Protein AF-0000000085120726 (afdb_homodimer)

Sequence (160 aa):
MPVAAFVLLLVQVGKEYEIAEQIKEAAKKAGVDAEVYVVYGEYDIVVKVRAENLSQIDMFVTHIRRLPGVTRTVTLISSAMPVAAFVLLLVQVGKEYEIAEQIKEAAKKAGVDAEVYVVYGEYDIVVKVRAENLSQIDMFVTHIRRLPGVTRTVTLISSA

Radius of gyration: 15.35 Å; Cα contacts (8 Å, |Δi|>4): 326; chains: 2; bounding box: 34×42×36 Å

pLDDT: mean 95.63, std 4.81, range [63.78, 98.44]

Secondary structure (DSSP, 8-state):
--EEEEEEEEE-TT-HHHHHHHHHHHHHHHT-EEEEEEEESS-SEEEEEEESSHHHHHHHHHHHHHSTTEEEEEEEEEP-/--EEEEEEEEE-TT-HHHHHHHHHHHHHHHT-EEEEEEEESS-SEEEEEEESSHHHHHHHHHHHHHSTTEEEEEEEEEP-

Nearest PDB structures (foldseek):
  4pcq-assembly2_D  TM=7.555E-01  e=4.147E-05  Mycobacterium tuberculosis H37Rv
  3i4p-assembly1_A  TM=7.308E-01  e=4.044E-04  Agrobacterium fabrum str. C58
  3pht-assembly1_A-2  TM=6.962E-01  e=7.024E-04  Helicobacter pylori
  2bj3-assembly1_D  TM=7.092E-01  e=1.846E-03  Pyrococcus horikoshii OT3
  3bkt-assembly1_C  TM=5.757E-01  e=2.119E-03  Escherichia coli

Solvent-accessible surface area (backbone atoms only — not comparable to full-atom values): 8517 Å² total; per-residue (Å²): 108,72,37,44,34,37,41,40,26,36,52,42,91,92,37,53,66,62,51,48,50,52,49,53,52,49,26,60,75,69,70,37,51,65,49,76,40,52,31,46,62,94,39,35,34,42,32,46,35,36,29,63,35,67,66,55,46,51,53,52,51,55,51,56,63,64,40,89,52,48,73,45,76,48,65,30,40,40,62,128,108,72,38,43,34,37,39,40,26,36,52,43,90,91,36,53,65,61,50,46,51,51,49,54,52,50,26,61,74,69,71,36,52,65,50,75,38,50,30,45,62,95,37,35,33,43,31,44,36,37,28,63,35,67,66,55,47,50,52,51,51,56,50,55,63,63,39,88,53,49,74,44,77,46,66,32,41,39,63,128

InterPro domains:
  IPR011008 Dimeric alpha-beta barrel [SSF54909] (2-78)
  IPR019887 Transcription regulator AsnC/Lrp, ligand binding domain [PF01037] (22-78)

Foldseek 3Di:
DKWKKKKFFAFAPPCLVVLQVVLVVLCVVLVKDWDKDQDDDPTGIMIIIMDPDPVSVVVSVVVSCPDHGTDDMDMGIDDD/DKWKKKKFFAFAPPCLVVLQVVLVVLCVVLVKDWDKDQDDDPTGIMIIIMDPDPVSVVVSVVVSCPDHGTDDMDMGIDDD

Organism: Pyrolobus fumarii (strain DSM 11204 / 1A) (NCBI:txid694429)

Structure (mmCIF, N/CA/C/O backbone):
data_AF-0000000085120726-model_v1
#
loop_
_entity.id
_entity.type
_entity.pdbx_description
1 polymer 'Transcription regulator AsnC-type'
#
loop_
_atom_site.group_PDB
_atom_site.id
_atom_site.type_symbol
_atom_site.label_atom_id
_atom_site.label_alt_id
_atom_site.label_comp_id
_atom_site.label_asym_id
_atom_site.label_entity_id
_atom_site.label_seq_id
_atom_site.pdbx_PDB_ins_code
_atom_site.Cartn_x
_atom_site.Cartn_y
_atom_site.Cartn_z
_atom_site.occupancy
_atom_site.B_iso_or_equiv
_atom_site.auth_seq_id
_atom_site.auth_comp_id
_atom_site.auth_asym_id
_atom_site.auth_atom_id
_atom_site.pdbx_PDB_model_num
ATOM 1 N N . MET A 1 1 ? -19.578 6.324 -5.98 1 77.75 1 MET A N 1
ATOM 2 C CA . MET A 1 1 ? -19.156 5.004 -5.52 1 77.75 1 MET A CA 1
ATOM 3 C C . MET A 1 1 ? -17.828 5.094 -4.773 1 77.75 1 MET A C 1
ATOM 5 O O . MET A 1 1 ? -16.984 5.941 -5.09 1 77.75 1 MET A O 1
ATOM 9 N N . PRO A 1 2 ? -17.641 4.441 -3.725 1 89.5 2 PRO A N 1
ATOM 10 C CA . PRO A 1 2 ? -16.422 4.578 -2.939 1 89.5 2 PRO A CA 1
ATOM 11 C C . PRO A 1 2 ? -15.172 4.152 -3.717 1 89.5 2 PRO A C 1
ATOM 13 O O . PRO A 1 2 ? -15.242 3.264 -4.566 1 89.5 2 PRO A O 1
ATOM 16 N N . VAL A 1 3 ? -14.18 4.957 -3.582 1 93.19 3 VAL A N 1
ATOM 17 C CA . VAL A 1 3 ? -12.898 4.715 -4.25 1 93.19 3 VAL A CA 1
ATOM 18 C C . VAL A 1 3 ? -11.805 4.516 -3.207 1 93.19 3 VAL A C 1
ATOM 20 O O . VAL A 1 3 ? -11.875 5.074 -2.107 1 93.19 3 VAL A O 1
ATOM 23 N N . ALA A 1 4 ? -10.844 3.645 -3.592 1 96.12 4 ALA A N 1
ATOM 24 C CA . ALA A 1 4 ? -9.688 3.445 -2.721 1 96.12 4 ALA A CA 1
ATOM 25 C C . ALA A 1 4 ? -8.391 3.871 -3.416 1 96.12 4 ALA A C 1
ATOM 27 O O . ALA A 1 4 ? -8.312 3.861 -4.648 1 96.12 4 ALA A O 1
ATOM 28 N N . ALA A 1 5 ? -7.488 4.328 -2.607 1 97.38 5 ALA A N 1
ATOM 29 C CA . ALA A 1 5 ? -6.172 4.691 -3.119 1 97.38 5 ALA A CA 1
ATOM 30 C C . ALA A 1 5 ? -5.078 4.375 -2.1 1 97.38 5 ALA A C 1
ATOM 32 O O . ALA A 1 5 ? -5.359 4.215 -0.909 1 97.38 5 ALA A O 1
ATOM 33 N N . PHE A 1 6 ? -3.875 4.211 -2.588 1 98.19 6 PHE A N 1
ATOM 34 C CA . PHE A 1 6 ? -2.668 4.117 -1.773 1 98.19 6 PHE A CA 1
ATOM 35 C C . PHE A 1 6 ? -1.775 5.332 -1.983 1 98.19 6 PHE A C 1
ATOM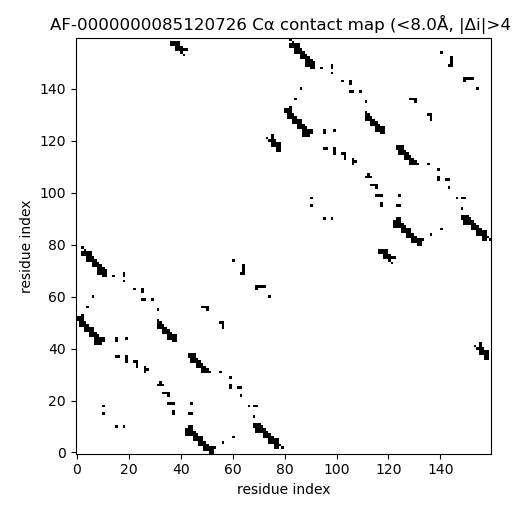 37 O O . PHE A 1 6 ? -1.496 5.715 -3.121 1 98.19 6 PHE A O 1
ATOM 44 N N . VAL A 1 7 ? -1.366 5.902 -0.88 1 97.81 7 VAL A N 1
ATOM 45 C CA . VAL A 1 7 ? -0.408 7.004 -0.922 1 97.81 7 VAL A CA 1
ATOM 46 C C . VAL A 1 7 ? 0.923 6.551 -0.325 1 97.81 7 VAL A C 1
ATOM 48 O O . VAL A 1 7 ? 0.985 6.152 0.84 1 97.81 7 VAL A O 1
ATOM 51 N N . LEU A 1 8 ? 1.947 6.559 -1.141 1 98.12 8 LEU A N 1
ATOM 52 C CA . LEU A 1 8 ? 3.307 6.25 -0.708 1 98.12 8 LEU A CA 1
ATOM 53 C C . LEU A 1 8 ? 4.098 7.527 -0.44 1 98.12 8 LEU A C 1
ATOM 55 O O . LEU A 1 8 ? 4.109 8.438 -1.27 1 98.12 8 LEU A O 1
ATOM 59 N N . LEU A 1 9 ? 4.793 7.602 0.72 1 98.19 9 LEU A N 1
ATOM 60 C CA . LEU A 1 9 ? 5.422 8.867 1.091 1 98.19 9 LEU A CA 1
ATOM 61 C C . LEU A 1 9 ? 6.887 8.656 1.456 1 98.19 9 LEU A C 1
ATOM 63 O O . LEU A 1 9 ? 7.234 7.664 2.107 1 9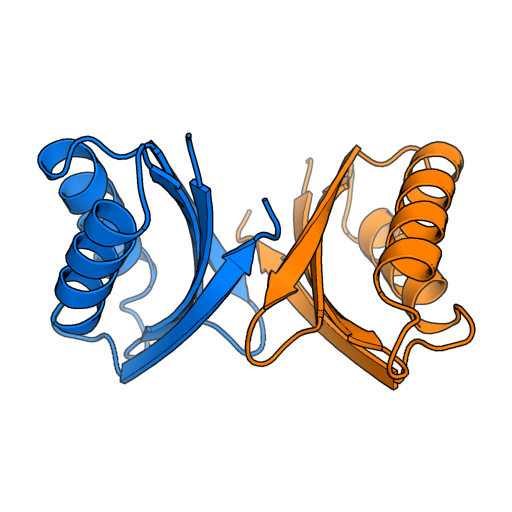8.19 9 LEU A O 1
ATOM 67 N N . LEU A 1 10 ? 7.699 9.539 1.002 1 98.12 10 LEU A N 1
ATOM 68 C CA . LEU A 1 10 ? 8.984 9.812 1.629 1 98.12 10 LEU A CA 1
ATOM 69 C C . LEU A 1 10 ? 8.906 11.039 2.529 1 98.12 10 LEU A C 1
ATOM 71 O O . LEU A 1 10 ? 8.266 12.031 2.172 1 98.12 10 LEU A O 1
ATOM 75 N N . VAL A 1 11 ? 9.531 10.992 3.674 1 97.88 11 VAL A N 1
ATOM 76 C CA . VAL A 1 11 ? 9.492 12.086 4.637 1 97.88 11 VAL A CA 1
ATOM 77 C C . VAL A 1 11 ? 10.898 12.367 5.164 1 97.88 11 VAL A C 1
ATOM 79 O O . VAL A 1 11 ? 11.82 11.586 4.934 1 97.88 11 VAL A O 1
ATOM 82 N N . GLN A 1 12 ? 11.055 13.5 5.758 1 97.12 12 GLN A N 1
ATOM 83 C CA . GLN A 1 12 ? 12.328 13.82 6.383 1 97.12 12 GLN A CA 1
ATOM 84 C C . GLN A 1 12 ? 12.711 12.773 7.426 1 97.12 12 GLN A C 1
ATOM 86 O O . GLN A 1 12 ? 11.859 12.289 8.164 1 97.12 12 GLN A O 1
ATOM 91 N N . VAL A 1 13 ? 14.023 12.531 7.477 1 95.69 13 VAL A N 1
ATOM 92 C CA . VAL A 1 13 ? 14.555 11.523 8.391 1 95.69 13 VAL A CA 1
ATOM 93 C C . VAL A 1 13 ? 14.102 11.828 9.812 1 95.69 13 VAL A C 1
ATOM 95 O O . VAL A 1 13 ? 14.219 12.969 10.281 1 95.69 13 VAL A O 1
ATOM 98 N N . GLY A 1 14 ? 13.461 10.836 10.5 1 96 14 GLY A N 1
ATOM 99 C CA . GLY A 1 14 ? 13.086 10.969 11.898 1 96 14 GLY A CA 1
ATOM 100 C C . GLY A 1 14 ? 11.688 11.516 12.094 1 96 14 GLY A C 1
ATOM 101 O O . GLY A 1 14 ? 11.211 11.633 13.227 1 96 14 GLY A O 1
ATOM 102 N N . LYS A 1 15 ? 10.945 11.68 10.984 1 97 15 LYS A N 1
ATOM 103 C CA . LYS A 1 15 ? 9.648 12.328 11.125 1 97 15 LYS A CA 1
ATOM 104 C C . LYS A 1 15 ? 8.516 11.375 10.773 1 97 15 LYS A C 1
ATOM 106 O O . LYS A 1 15 ? 7.355 11.789 10.672 1 97 15 LYS A O 1
ATOM 111 N N . GLU A 1 16 ? 8.828 10.156 10.562 1 97.5 16 GLU A N 1
ATOM 112 C CA . GLU A 1 16 ? 7.855 9.195 10.055 1 97.5 16 GLU A CA 1
ATOM 113 C C . GLU A 1 16 ? 6.637 9.102 10.969 1 97.5 16 GLU A C 1
ATOM 115 O O . GLU A 1 16 ? 5.5 9.18 10.5 1 97.5 16 GLU A O 1
ATOM 120 N N . TYR A 1 17 ? 6.855 8.977 12.273 1 97.44 17 TYR A N 1
ATOM 121 C CA . TYR A 1 17 ? 5.754 8.742 13.195 1 97.44 17 TYR A CA 1
ATOM 122 C C . TYR A 1 17 ? 4.957 10.023 13.43 1 97.44 17 TYR A C 1
ATOM 124 O O . TYR A 1 17 ? 3.732 9.984 13.562 1 97.44 17 TYR A O 1
ATOM 132 N N . GLU A 1 18 ? 5.648 11.086 13.469 1 97.88 18 GLU A N 1
ATOM 133 C CA . GLU A 1 18 ? 4.98 12.375 13.609 1 97.88 18 GLU A CA 1
ATOM 134 C C . GLU A 1 18 ? 4.051 12.648 12.43 1 97.88 18 GLU A C 1
ATOM 136 O O . GLU A 1 18 ? 2.887 13.008 12.617 1 97.88 18 GLU A O 1
ATOM 141 N N . ILE A 1 19 ? 4.535 12.469 11.273 1 98.12 19 ILE A N 1
ATOM 142 C CA . ILE A 1 19 ? 3.775 12.734 10.055 1 98.12 19 ILE A CA 1
ATOM 143 C C . ILE A 1 19 ? 2.637 11.727 9.93 1 98.12 19 ILE A C 1
ATOM 145 O O . ILE A 1 19 ? 1.527 12.086 9.523 1 98.12 19 ILE A O 1
ATOM 149 N N . ALA A 1 20 ? 2.881 10.445 10.297 1 98.38 20 ALA A N 1
ATOM 150 C CA . ALA A 1 20 ? 1.824 9.438 10.297 1 98.38 20 ALA A CA 1
ATOM 151 C C . ALA A 1 20 ? 0.648 9.883 11.164 1 98.38 20 ALA A C 1
ATOM 153 O O . ALA A 1 20 ? -0.511 9.742 10.766 1 98.38 20 ALA A O 1
ATOM 154 N N . GLU A 1 21 ? 0.982 10.422 12.32 1 98.19 21 GLU A N 1
ATOM 155 C CA . GLU A 1 21 ? -0.068 10.898 13.219 1 98.19 21 GLU A CA 1
ATOM 156 C C . GLU A 1 21 ? -0.816 12.086 12.617 1 98.19 21 GLU A C 1
ATOM 158 O O . GLU A 1 21 ? -2.041 12.172 12.734 1 98.19 21 GLU A O 1
ATOM 163 N N . GLN A 1 22 ? -0.09 12.93 12.031 1 98.06 22 GLN A N 1
ATOM 164 C CA . GLN A 1 22 ? -0.712 14.078 11.383 1 98.06 22 GLN A CA 1
ATOM 165 C C . GLN A 1 22 ? -1.66 13.633 10.273 1 98.06 22 GLN A C 1
ATOM 167 O O . GLN A 1 22 ? -2.721 14.227 10.078 1 98.06 22 GLN A O 1
ATOM 172 N N . ILE A 1 23 ? -1.311 12.633 9.555 1 98.44 23 ILE A N 1
ATOM 173 C CA . ILE A 1 23 ? -2.139 12.117 8.469 1 98.44 23 ILE A CA 1
ATOM 174 C C . ILE A 1 23 ? -3.414 11.5 9.039 1 98.44 23 ILE A C 1
ATOM 176 O O . ILE A 1 23 ? -4.5 11.695 8.484 1 98.44 23 ILE A O 1
ATOM 180 N N . LYS A 1 24 ? -3.299 10.781 10.094 1 98.19 24 LYS A N 1
ATOM 181 C CA . LYS A 1 24 ? -4.477 10.219 10.75 1 98.19 24 LYS A CA 1
ATOM 182 C C . LYS A 1 24 ? -5.461 11.312 11.156 1 98.19 24 LYS A C 1
ATOM 184 O O . LYS A 1 24 ? -6.668 11.172 10.953 1 98.19 24 LYS A O 1
ATOM 189 N N . GLU A 1 25 ? -4.914 12.289 11.719 1 97.56 25 GLU A N 1
ATOM 190 C CA . GLU A 1 25 ? -5.75 13.414 12.133 1 97.56 25 GLU A CA 1
ATOM 191 C C . GLU A 1 25 ? -6.406 14.086 10.938 1 97.56 25 GLU A C 1
ATOM 193 O O . GLU A 1 25 ? -7.582 14.453 10.984 1 97.56 25 GLU A O 1
ATOM 198 N N . ALA A 1 26 ? -5.633 14.258 9.93 1 97.12 26 ALA A N 1
ATOM 199 C CA . ALA A 1 26 ? -6.16 14.867 8.703 1 97.12 26 ALA A CA 1
ATOM 200 C C . ALA A 1 26 ? -7.301 14.031 8.125 1 97.12 26 ALA A C 1
ATOM 202 O O . ALA A 1 26 ? -8.273 14.578 7.609 1 97.12 26 ALA A O 1
ATOM 203 N N . ALA A 1 27 ? -7.125 12.703 8.156 1 97.62 27 ALA A N 1
ATOM 204 C CA . ALA A 1 27 ? -8.164 11.805 7.652 1 97.62 27 ALA A CA 1
ATOM 205 C C . ALA A 1 27 ? -9.461 11.977 8.438 1 97.62 27 ALA A C 1
ATOM 207 O O . ALA A 1 27 ? -10.547 12.023 7.848 1 97.62 27 ALA A O 1
ATOM 208 N N . LYS A 1 28 ? -9.336 12.078 9.742 1 97.06 28 LYS A N 1
ATOM 209 C CA . LYS A 1 28 ? -10.492 12.289 10.602 1 97.06 28 LYS A CA 1
ATOM 210 C C . LYS A 1 28 ? -11.211 13.594 10.258 1 97.06 28 LYS A C 1
ATOM 212 O O . LYS A 1 28 ? -12.438 13.625 10.141 1 97.06 28 LYS A O 1
ATOM 217 N N . LYS A 1 29 ? -10.414 14.555 10.102 1 95.62 29 LYS A N 1
ATOM 218 C CA . LYS A 1 29 ? -10.969 15.867 9.797 1 95.62 29 LYS A CA 1
ATOM 219 C C . LYS A 1 29 ? -11.641 15.875 8.43 1 95.62 29 LYS A C 1
ATOM 221 O O . LYS A 1 29 ? -12.68 16.516 8.242 1 95.62 29 LYS A O 1
ATOM 226 N N . ALA A 1 30 ? -11.023 15.164 7.488 1 95.19 30 ALA A N 1
ATOM 227 C CA . ALA A 1 30 ? -11.523 15.133 6.113 1 95.19 30 ALA A CA 1
ATOM 228 C C . ALA A 1 30 ? -12.695 14.164 5.973 1 95.19 30 ALA A C 1
ATOM 230 O O . ALA A 1 30 ? -13.383 14.164 4.949 1 95.19 30 ALA A O 1
ATOM 231 N N . GLY A 1 31 ? -12.898 13.312 6.949 1 95.5 31 GLY A N 1
ATOM 232 C CA . GLY A 1 31 ? -13.984 12.352 6.914 1 95.5 31 GLY A CA 1
ATOM 233 C C . GLY A 1 31 ? -13.719 11.188 5.98 1 95.5 31 GLY A C 1
ATOM 234 O O . GLY A 1 31 ? -14.641 10.672 5.34 1 95.5 31 GLY A O 1
ATOM 235 N N . VAL A 1 32 ? -12.492 10.852 5.828 1 95.81 32 VAL A N 1
ATOM 236 C CA . VAL A 1 32 ? -12.156 9.711 4.988 1 95.81 32 VAL A CA 1
ATOM 237 C C . VAL A 1 32 ? -11.609 8.57 5.852 1 95.81 32 VAL A C 1
ATOM 239 O O . VAL A 1 32 ? -11.148 8.805 6.969 1 95.81 32 VAL A O 1
ATOM 242 N N . ASP A 1 33 ? -11.758 7.367 5.387 1 96.25 33 ASP A N 1
ATOM 243 C CA . ASP A 1 33 ? -11.219 6.184 6.055 1 96.25 33 ASP A CA 1
ATOM 244 C C . ASP A 1 33 ? -9.789 5.895 5.602 1 96.25 33 ASP A C 1
ATOM 246 O O . ASP A 1 33 ? -9.555 5.582 4.43 1 96.25 33 ASP A O 1
ATOM 250 N N . ALA A 1 34 ? -8.852 6.055 6.57 1 97.69 34 ALA A N 1
ATOM 251 C CA . ALA A 1 34 ? -7.453 5.863 6.195 1 97.69 34 ALA A CA 1
ATOM 252 C C . ALA A 1 34 ? -6.742 4.938 7.176 1 97.69 34 ALA A C 1
ATOM 254 O O . ALA A 1 34 ? -6.938 5.043 8.391 1 97.69 34 ALA A O 1
ATOM 255 N N . GLU A 1 35 ? -6.07 3.967 6.676 1 97.62 35 GLU A N 1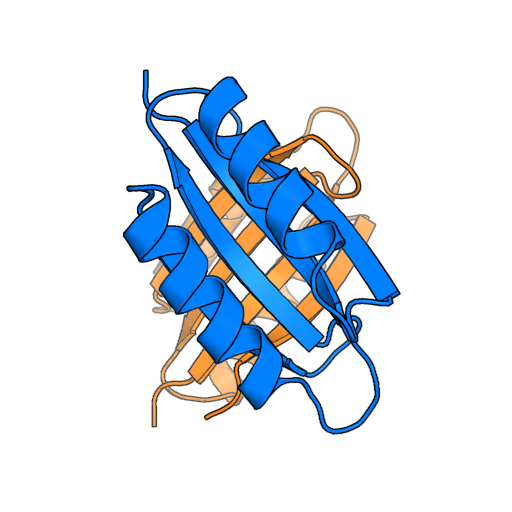
ATOM 256 C CA . GLU A 1 35 ? -5.07 3.199 7.41 1 97.62 35 GLU A CA 1
ATOM 257 C C . GLU A 1 35 ? -3.662 3.707 7.121 1 97.62 35 GLU A C 1
ATOM 259 O O . GLU A 1 35 ? -3.268 3.832 5.961 1 97.62 35 GLU A O 1
ATOM 264 N N . VAL A 1 36 ? -2.916 3.986 8.195 1 97.94 36 VAL A N 1
ATOM 265 C CA . VAL A 1 36 ? -1.599 4.598 8.047 1 97.94 36 VAL A CA 1
ATOM 266 C C . VAL A 1 36 ? -0.531 3.674 8.625 1 97.94 36 VAL A C 1
ATOM 268 O O . VAL A 1 36 ? -0.621 3.26 9.781 1 97.94 36 VAL A O 1
ATOM 271 N N . TYR A 1 37 ? 0.491 3.402 7.781 1 97.25 37 TYR A N 1
ATOM 272 C CA . TYR A 1 37 ? 1.553 2.484 8.18 1 97.25 37 TYR A CA 1
ATOM 273 C C . TYR A 1 37 ? 2.924 3.129 8.016 1 97.25 37 TYR A C 1
ATOM 275 O O . TYR A 1 37 ? 3.27 3.592 6.926 1 97.25 37 TYR A O 1
ATOM 283 N N . VAL A 1 38 ? 3.66 3.143 9.102 1 97.25 38 VAL A N 1
ATOM 284 C CA . VAL A 1 38 ? 5.09 3.385 8.945 1 97.25 38 VAL A CA 1
ATOM 285 C C . VAL A 1 38 ? 5.777 2.119 8.445 1 97.25 38 VAL A C 1
ATOM 287 O O . VAL A 1 38 ? 5.547 1.028 8.969 1 97.25 38 VAL A O 1
ATOM 290 N N . VAL A 1 39 ? 6.574 2.328 7.402 1 96.5 39 VAL A N 1
ATOM 291 C CA . VAL A 1 39 ? 7.137 1.14 6.77 1 96.5 39 VAL A CA 1
ATOM 292 C C . VAL A 1 39 ? 8.633 1.339 6.531 1 96.5 39 VAL A C 1
ATOM 294 O O . VAL A 1 39 ? 9.133 2.465 6.594 1 96.5 39 VAL A O 1
ATOM 297 N N . TYR A 1 40 ? 9.242 0.154 6.34 1 93.06 40 TYR A N 1
ATOM 298 C CA . TYR A 1 40 ? 10.648 0.112 5.965 1 93.06 40 TYR A CA 1
ATOM 299 C C . TYR A 1 40 ? 10.82 -0.375 4.531 1 93.06 40 TYR A C 1
ATOM 301 O O . TYR A 1 40 ? 10.195 -1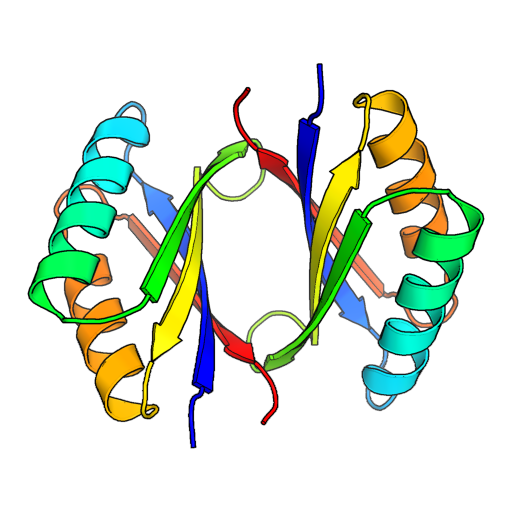.356 4.125 1 93.06 40 TYR A O 1
ATOM 309 N N . GLY A 1 41 ? 11.688 0.324 3.857 1 92.38 41 GLY A N 1
ATOM 310 C CA . GLY A 1 41 ? 11.906 0.07 2.441 1 92.38 41 GLY A CA 1
ATOM 311 C C . GLY A 1 41 ? 12.125 1.335 1.635 1 92.38 41 GLY A C 1
ATOM 312 O O . GLY A 1 41 ? 12.836 2.242 2.074 1 92.38 41 GLY A O 1
ATOM 313 N N . GLU A 1 42 ? 11.508 1.356 0.41 1 93.94 42 GLU A N 1
ATOM 314 C CA . GLU A 1 42 ? 11.734 2.488 -0.484 1 93.94 42 GLU A CA 1
ATOM 315 C C . GLU A 1 42 ? 10.922 3.703 -0.055 1 93.94 42 GLU A C 1
ATOM 317 O O . GLU A 1 42 ? 11.18 4.824 -0.5 1 93.94 42 GLU A O 1
ATOM 322 N N . TYR A 1 43 ? 9.945 3.432 0.725 1 97.19 43 TYR A N 1
ATOM 323 C CA . TYR A 1 43 ? 9.125 4.508 1.256 1 97.19 43 TYR A CA 1
ATOM 324 C C . TYR A 1 43 ? 9.102 4.477 2.779 1 97.19 43 TYR A C 1
ATOM 326 O O . TYR A 1 43 ? 9.492 3.482 3.393 1 97.19 43 TYR A O 1
ATOM 334 N N . ASP A 1 44 ? 8.602 5.539 3.387 1 97.81 44 ASP A N 1
ATOM 335 C CA . ASP A 1 44 ? 8.594 5.676 4.84 1 97.81 44 ASP A CA 1
ATOM 336 C C . ASP A 1 44 ? 7.203 5.414 5.41 1 97.81 44 ASP A C 1
ATOM 338 O O . ASP A 1 44 ? 7.066 4.969 6.551 1 97.81 44 ASP A O 1
ATOM 342 N N . ILE A 1 45 ? 6.199 5.809 4.66 1 98.25 45 ILE A N 1
ATOM 343 C CA . ILE A 1 45 ? 4.812 5.684 5.094 1 98.25 45 ILE A CA 1
ATOM 344 C C . ILE A 1 45 ? 3.951 5.199 3.934 1 98.25 45 ILE A C 1
ATOM 346 O O . ILE A 1 45 ? 4.125 5.645 2.795 1 98.25 45 ILE A O 1
ATOM 350 N N . VAL A 1 46 ? 3.047 4.309 4.152 1 98.31 46 VAL A N 1
ATOM 351 C CA . VAL A 1 46 ? 1.977 3.928 3.236 1 98.31 46 VAL A CA 1
ATOM 352 C C . VAL A 1 46 ? 0.622 4.266 3.854 1 98.31 46 VAL A C 1
ATOM 354 O O . VAL A 1 46 ? 0.362 3.939 5.012 1 98.31 46 VAL A O 1
ATOM 357 N N . VAL A 1 47 ? -0.216 4.922 3.115 1 98.31 47 VAL A N 1
ATOM 358 C CA . VAL A 1 47 ? -1.587 5.211 3.523 1 98.31 47 VAL A CA 1
ATOM 359 C C . VAL A 1 47 ? -2.564 4.5 2.59 1 98.31 47 VAL A C 1
ATOM 361 O O . VAL A 1 47 ? -2.512 4.684 1.37 1 98.31 47 VAL A O 1
ATOM 364 N N . LYS A 1 48 ? -3.344 3.645 3.047 1 97.94 48 LYS A N 1
ATOM 365 C CA . LYS A 1 48 ? -4.527 3.164 2.34 1 97.94 48 LYS A CA 1
ATOM 366 C C . LYS A 1 48 ? -5.75 4.008 2.678 1 97.94 48 LYS A C 1
ATOM 368 O O . LYS A 1 48 ? -6.18 4.059 3.834 1 97.94 48 LYS A O 1
ATOM 373 N N . VAL A 1 49 ? -6.371 4.641 1.718 1 97.44 49 VAL A N 1
ATOM 374 C CA . VAL A 1 49 ? -7.48 5.555 1.979 1 97.44 49 VAL A CA 1
ATOM 375 C C . VAL A 1 49 ? -8.688 5.156 1.137 1 97.44 49 VAL A C 1
ATOM 377 O O . VAL A 1 49 ? -8.539 4.758 -0.02 1 97.44 49 VAL A O 1
ATOM 380 N N . ARG A 1 50 ? -9.836 5.227 1.708 1 97.19 50 ARG A N 1
ATOM 381 C CA . ARG A 1 50 ? -11.125 5.055 1.058 1 97.19 50 ARG A CA 1
ATOM 382 C C . ARG A 1 50 ? -12 6.293 1.234 1 97.19 50 ARG A C 1
ATOM 384 O O . ARG A 1 50 ? -12.062 6.863 2.326 1 97.19 50 ARG A O 1
ATOM 391 N N . ALA A 1 51 ? -12.531 6.695 0.192 1 96 51 ALA A N 1
ATOM 392 C CA . ALA A 1 51 ? -13.398 7.875 0.193 1 96 51 ALA A CA 1
ATOM 393 C C . ALA A 1 51 ? -14.594 7.68 -0.734 1 96 51 ALA A C 1
ATOM 395 O O . ALA A 1 51 ? -14.656 6.699 -1.479 1 96 51 ALA A O 1
ATOM 396 N N . GLU A 1 52 ? -15.484 8.602 -0.695 1 94.19 52 GLU A N 1
ATOM 397 C CA . GLU A 1 52 ? -16.734 8.492 -1.455 1 94.19 52 GLU A CA 1
ATOM 398 C C . GLU A 1 52 ? -16.484 8.719 -2.945 1 94.19 52 GLU A C 1
ATOM 400 O O . GLU A 1 52 ? -17.2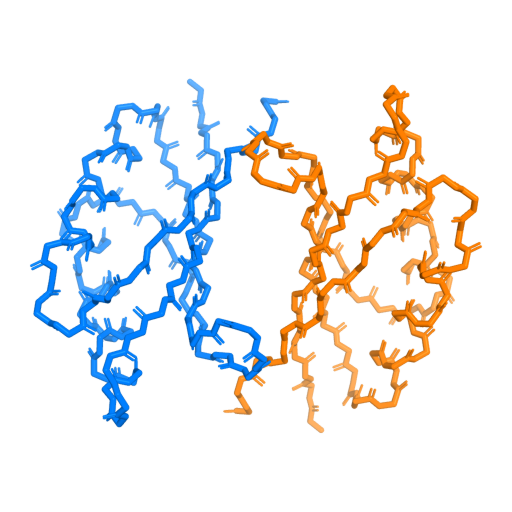19 8.195 -3.785 1 94.19 52 GLU A O 1
ATOM 405 N N . ASN A 1 53 ? -15.484 9.578 -3.193 1 93 53 ASN A N 1
ATOM 406 C CA . ASN A 1 53 ? -15.164 9.875 -4.586 1 93 53 ASN A CA 1
ATOM 407 C C . ASN A 1 53 ? -13.711 10.328 -4.746 1 93 53 ASN A C 1
ATOM 409 O O . ASN A 1 53 ? -13.008 10.531 -3.754 1 93 53 ASN A O 1
ATOM 413 N N . LEU A 1 54 ? -13.352 10.422 -5.996 1 93.69 54 LEU A N 1
ATOM 414 C CA . LEU A 1 54 ? -11.969 10.766 -6.32 1 93.69 54 LEU A CA 1
ATOM 415 C C . LEU A 1 54 ? -11.633 12.172 -5.848 1 93.69 54 LEU A C 1
ATOM 417 O O . LEU A 1 54 ? -10.492 12.445 -5.469 1 93.69 54 LEU A O 1
ATOM 421 N N . SER A 1 55 ? -12.625 13.008 -5.859 1 94.94 55 SER A N 1
ATOM 422 C CA . SER A 1 55 ? -12.391 14.383 -5.422 1 94.94 55 SER A CA 1
ATOM 423 C C . SER A 1 55 ? -11.953 14.43 -3.965 1 94.94 55 SER A C 1
ATOM 425 O O . SER A 1 55 ? -11.062 15.203 -3.605 1 94.94 55 SER A O 1
ATOM 427 N N . GLN A 1 56 ? -12.547 13.641 -3.152 1 95.25 56 GLN A N 1
ATOM 428 C CA . GLN A 1 56 ? -12.18 13.578 -1.741 1 95.25 56 GLN A CA 1
ATOM 429 C C . GLN A 1 56 ? -10.758 13.039 -1.567 1 95.25 56 GLN A C 1
ATOM 431 O O . GLN A 1 56 ? -10.008 13.523 -0.718 1 95.25 56 GLN A O 1
ATOM 436 N N . ILE A 1 57 ? -10.43 12.078 -2.395 1 95.44 57 ILE A N 1
ATOM 437 C CA . ILE A 1 57 ? -9.078 11.547 -2.357 1 95.44 57 ILE A CA 1
ATOM 438 C C . ILE A 1 57 ? -8.086 12.641 -2.752 1 95.44 57 ILE A C 1
ATOM 440 O O . ILE A 1 57 ? -7.062 12.828 -2.086 1 95.44 57 ILE A O 1
ATOM 444 N N . ASP A 1 58 ? -8.438 13.328 -3.789 1 95.19 58 ASP A N 1
ATOM 445 C CA . ASP A 1 58 ? -7.566 14.391 -4.281 1 95.19 58 ASP A CA 1
ATOM 446 C C . ASP A 1 58 ? -7.316 15.445 -3.201 1 95.19 58 ASP A C 1
ATOM 448 O O . ASP A 1 58 ? -6.176 15.852 -2.977 1 95.19 58 ASP A O 1
ATOM 452 N N . MET A 1 59 ? -8.32 15.82 -2.525 1 95.94 59 MET A N 1
ATOM 453 C CA . MET A 1 59 ? -8.203 16.828 -1.471 1 95.94 59 MET A CA 1
ATOM 454 C C . MET A 1 59 ? -7.348 16.312 -0.32 1 95.94 59 MET A C 1
ATOM 456 O O . MET A 1 59 ? -6.492 17.031 0.193 1 95.94 59 MET A O 1
ATOM 460 N N . PHE A 1 60 ? -7.586 15.125 0.016 1 97.44 60 PHE A N 1
ATOM 461 C CA . PHE A 1 60 ? -6.84 14.5 1.103 1 97.44 60 PHE A CA 1
ATOM 462 C C . PHE A 1 60 ? -5.359 14.398 0.751 1 97.44 60 PHE A C 1
ATOM 464 O O . PHE A 1 60 ? -4.5 14.805 1.536 1 97.44 60 PHE A O 1
ATOM 471 N N . VAL A 1 61 ? -5.09 13.984 -0.456 1 96.38 61 VAL A N 1
ATOM 472 C CA . VAL A 1 61 ? -3.715 13.781 -0.902 1 96.38 61 VAL A CA 1
ATOM 473 C C . VAL A 1 61 ? -3.012 15.133 -1.027 1 96.38 61 VAL A C 1
ATOM 475 O O . VAL A 1 61 ? -1.841 15.266 -0.664 1 96.38 61 VAL A O 1
ATOM 478 N N . THR A 1 62 ? -3.76 16.109 -1.52 1 96.25 62 THR A N 1
ATOM 479 C CA . THR A 1 62 ? -3.209 17.453 -1.639 1 96.25 62 THR A CA 1
ATOM 480 C C . THR A 1 62 ? -2.801 18 -0.272 1 96.25 62 THR A C 1
ATOM 482 O O . THR A 1 62 ? -1.738 18.609 -0.131 1 96.25 62 THR A O 1
ATOM 485 N N . HIS A 1 63 ? -3.594 17.703 0.688 1 96.44 63 HIS A N 1
ATOM 486 C CA . HIS A 1 63 ? -3.277 18.141 2.045 1 96.44 63 HIS A CA 1
ATOM 487 C C . HIS A 1 63 ? -2.029 17.422 2.568 1 96.44 63 HIS A C 1
ATOM 489 O O . HIS A 1 63 ? -1.146 18.062 3.145 1 96.44 63 HIS A O 1
ATOM 495 N N . ILE A 1 64 ? -1.98 16.172 2.418 1 96.44 64 ILE A N 1
ATOM 496 C CA . ILE A 1 64 ? -0.856 15.367 2.891 1 96.44 64 ILE A CA 1
ATOM 497 C C . ILE A 1 64 ? 0.441 15.883 2.27 1 96.44 64 ILE A C 1
ATOM 499 O O . ILE A 1 64 ? 1.467 15.969 2.947 1 96.44 64 ILE A O 1
ATOM 503 N N . ARG A 1 65 ? 0.405 16.203 1.017 1 95.75 65 ARG A N 1
ATOM 504 C CA . ARG A 1 65 ? 1.586 16.656 0.289 1 95.75 65 ARG A CA 1
ATOM 505 C C . ARG A 1 65 ? 2.123 17.969 0.87 1 95.75 65 ARG A C 1
ATOM 507 O O . ARG A 1 65 ? 3.309 18.266 0.726 1 95.75 65 ARG A O 1
ATOM 514 N N . ARG A 1 66 ? 1.301 18.625 1.581 1 95.5 66 ARG A N 1
ATOM 515 C CA . ARG A 1 66 ? 1.675 19.938 2.062 1 95.5 66 ARG A CA 1
ATOM 516 C C . ARG A 1 66 ? 2.184 19.875 3.498 1 95.5 66 ARG A C 1
ATOM 518 O O . ARG A 1 66 ? 2.656 20.875 4.039 1 95.5 66 ARG A O 1
ATOM 525 N N . LEU A 1 67 ? 2.027 18.766 4.098 1 97 67 LEU A N 1
ATOM 526 C CA . LEU A 1 67 ? 2.533 18.625 5.457 1 97 67 LEU A CA 1
ATOM 527 C C . LEU A 1 67 ? 4.039 18.859 5.504 1 97 67 LEU A C 1
ATOM 529 O O . LEU A 1 67 ? 4.781 18.297 4.695 1 97 67 LEU A O 1
ATOM 533 N N . PRO A 1 68 ? 4.5 19.672 6.469 1 96.69 68 PRO A N 1
ATOM 534 C CA . PRO A 1 68 ? 5.949 19.844 6.609 1 96.69 68 PRO A CA 1
ATOM 535 C C . PRO A 1 68 ? 6.676 18.531 6.859 1 96.69 68 PRO A C 1
ATOM 537 O O . PRO A 1 68 ? 6.27 17.75 7.723 1 96.69 68 PRO A O 1
ATOM 540 N N . GLY A 1 69 ? 7.723 18.266 6.047 1 97.62 69 GLY A N 1
ATOM 541 C CA . GLY A 1 69 ? 8.516 17.062 6.23 1 97.62 69 GLY A CA 1
ATOM 542 C C . GLY A 1 69 ? 8.242 16 5.188 1 97.62 69 GLY A C 1
ATOM 543 O O . GLY A 1 69 ? 9 15.039 5.051 1 97.62 69 GLY A O 1
ATOM 544 N N . VAL A 1 70 ? 7.082 16.188 4.48 1 97.75 70 VAL A N 1
ATOM 545 C CA . VAL A 1 70 ? 6.832 15.305 3.346 1 97.75 70 VAL A CA 1
ATOM 546 C C . VAL A 1 70 ? 7.707 15.727 2.166 1 97.75 70 VAL A C 1
ATOM 548 O O . VAL A 1 70 ? 7.703 16.891 1.764 1 97.75 70 VAL A O 1
ATOM 551 N N . THR A 1 71 ? 8.414 14.789 1.628 1 97.25 71 THR A N 1
ATOM 552 C CA . THR A 1 71 ? 9.367 15.141 0.583 1 97.25 71 THR A CA 1
ATOM 553 C C . THR A 1 71 ? 8.938 14.57 -0.763 1 97.25 71 THR A C 1
ATOM 555 O O . THR A 1 71 ? 9.297 15.102 -1.815 1 97.25 71 THR A O 1
ATOM 558 N N . ARG A 1 72 ? 8.211 13.508 -0.811 1 95.75 72 ARG A N 1
ATOM 559 C CA . ARG A 1 72 ? 7.719 12.891 -2.037 1 95.75 72 ARG A CA 1
ATOM 560 C C . ARG A 1 72 ? 6.441 12.102 -1.775 1 95.75 72 ARG A C 1
ATOM 562 O O . ARG A 1 72 ? 6.289 11.484 -0.719 1 95.75 72 ARG A O 1
ATOM 569 N N . THR A 1 73 ? 5.535 12.148 -2.705 1 95.44 73 THR A N 1
ATOM 570 C CA . THR A 1 73 ? 4.289 11.383 -2.629 1 95.44 73 THR A CA 1
ATOM 571 C C . THR A 1 73 ? 3.988 10.711 -3.963 1 95.44 73 THR A C 1
ATOM 573 O O . THR A 1 73 ? 4.164 11.312 -5.023 1 95.44 73 THR A O 1
ATOM 576 N N . VAL A 1 74 ? 3.68 9.477 -3.941 1 95.38 74 VAL A N 1
ATOM 577 C CA . VAL A 1 74 ? 3.139 8.734 -5.074 1 95.38 74 VAL A CA 1
ATOM 578 C C . VAL A 1 74 ? 1.74 8.227 -4.738 1 95.38 74 VAL A C 1
ATOM 580 O O . VAL A 1 74 ? 1.531 7.613 -3.688 1 95.38 74 VAL A O 1
ATOM 583 N N . THR A 1 75 ? 0.784 8.477 -5.586 1 95.5 75 THR A N 1
ATOM 584 C CA . THR A 1 75 ? -0.585 8.023 -5.359 1 95.5 75 THR A CA 1
ATOM 585 C C . THR A 1 75 ? -0.984 6.973 -6.391 1 95.5 75 THR A C 1
ATOM 587 O O . THR A 1 75 ? -0.768 7.156 -7.59 1 95.5 75 THR A O 1
ATOM 590 N N . LEU A 1 76 ? -1.47 5.859 -5.828 1 96 76 LEU A N 1
ATOM 591 C CA . LEU A 1 76 ? -2.008 4.781 -6.648 1 96 76 LEU A CA 1
ATOM 592 C C . LEU A 1 76 ? -3.512 4.641 -6.449 1 96 76 LEU A C 1
ATOM 594 O O . LEU A 1 76 ? -3.975 4.426 -5.324 1 96 76 LEU A O 1
ATOM 598 N N . ILE A 1 77 ? -4.285 4.758 -7.508 1 95.5 77 ILE A N 1
ATOM 599 C CA . ILE A 1 77 ? -5.738 4.664 -7.418 1 95.5 77 ILE A CA 1
ATOM 600 C C . ILE A 1 77 ? -6.188 3.242 -7.742 1 95.5 77 ILE A C 1
ATOM 602 O O . ILE A 1 77 ? -5.738 2.652 -8.727 1 95.5 77 ILE A O 1
ATOM 606 N N . SER A 1 78 ? -6.957 2.732 -6.84 1 94.38 78 SER A N 1
ATOM 607 C CA . SER A 1 78 ? -7.43 1.366 -7.031 1 94.38 78 SER A CA 1
ATOM 608 C C . SER A 1 78 ? -8.469 1.29 -8.148 1 94.38 78 SER A C 1
ATOM 610 O O . SER A 1 78 ? -9.281 2.199 -8.305 1 94.38 78 SER A O 1
ATOM 612 N N . SER A 1 79 ? -8.352 0.27 -8.836 1 80.31 79 SER A N 1
ATOM 613 C CA . SER A 1 79 ? -9.328 0.06 -9.898 1 80.31 79 SER A CA 1
ATOM 614 C C . SER A 1 79 ? -10.719 -0.18 -9.336 1 80.31 79 SER A C 1
ATOM 616 O O . SER A 1 79 ? -10.867 -0.707 -8.234 1 80.31 79 SER A O 1
ATOM 618 N N . ALA A 1 80 ? -11.742 0.591 -9.836 1 64 80 ALA A N 1
ATOM 619 C CA . ALA A 1 80 ? -13.148 0.515 -9.438 1 64 80 ALA A CA 1
ATOM 620 C C . ALA A 1 80 ? -13.617 -0.935 -9.352 1 64 80 ALA A C 1
ATOM 622 O O . ALA A 1 80 ? -13.047 -1.816 -10.008 1 64 80 ALA A O 1
ATOM 623 N N . MET B 1 1 ? 4.785 -12.641 16.516 1 77.75 1 MET B N 1
ATOM 624 C CA . MET B 1 1 ? 3.811 -11.555 16.438 1 77.75 1 MET B CA 1
ATOM 625 C C . MET B 1 1 ? 3.457 -11.258 14.984 1 77.75 1 MET B C 1
ATOM 627 O O . MET B 1 1 ? 4.297 -11.398 14.094 1 77.75 1 MET B O 1
ATOM 631 N N . PRO B 1 2 ? 2.285 -11.047 14.656 1 89.31 2 PRO B N 1
ATOM 632 C CA . PRO B 1 2 ? 1.906 -10.844 13.258 1 89.31 2 PRO B CA 1
ATOM 633 C C . PRO B 1 2 ? 2.572 -9.617 12.633 1 89.31 2 PRO B C 1
ATOM 635 O O . PRO B 1 2 ? 2.84 -8.641 13.328 1 89.31 2 PRO B O 1
ATOM 638 N N . VAL B 1 3 ? 3.031 -9.82 11.445 1 93.12 3 VAL B N 1
ATOM 639 C CA . VAL B 1 3 ? 3.699 -8.766 10.695 1 93.12 3 VAL B CA 1
ATOM 640 C C . VAL B 1 3 ? 2.896 -8.438 9.438 1 93.12 3 VAL B C 1
ATOM 642 O O . VAL B 1 3 ? 2.219 -9.312 8.883 1 93.12 3 VAL B O 1
ATOM 645 N N . ALA B 1 4 ? 2.969 -7.137 9.078 1 96.12 4 ALA B N 1
ATOM 646 C CA . ALA B 1 4 ? 2.322 -6.719 7.836 1 96.12 4 ALA B CA 1
ATOM 647 C C . ALA B 1 4 ? 3.342 -6.168 6.844 1 96.12 4 ALA B C 1
ATOM 649 O O . ALA B 1 4 ? 4.406 -5.684 7.242 1 96.12 4 ALA B O 1
ATOM 650 N N . ALA B 1 5 ? 3.02 -6.363 5.609 1 97.38 5 ALA B N 1
ATOM 651 C CA . ALA B 1 5 ? 3.857 -5.812 4.547 1 97.38 5 ALA B CA 1
ATOM 652 C C . ALA B 1 5 ? 3.014 -5.391 3.346 1 97.38 5 ALA B C 1
ATOM 654 O O . ALA B 1 5 ? 1.872 -5.828 3.195 1 97.38 5 ALA B O 1
ATOM 655 N N . PHE B 1 6 ? 3.553 -4.488 2.568 1 98.19 6 PHE B N 1
ATOM 656 C CA . PHE B 1 6 ? 3.016 -4.109 1.268 1 98.19 6 PHE B CA 1
ATOM 657 C C . PHE B 1 6 ? 3.951 -4.551 0.147 1 98.19 6 PHE B C 1
ATOM 659 O O . PHE B 1 6 ? 5.156 -4.301 0.202 1 98.19 6 PHE B O 1
ATOM 666 N N . VAL B 1 7 ? 3.377 -5.184 -0.835 1 97.81 7 VAL B N 1
ATOM 667 C CA . VAL B 1 7 ? 4.121 -5.562 -2.031 1 97.81 7 VAL B CA 1
ATOM 668 C C . VAL B 1 7 ? 3.615 -4.762 -3.23 1 97.81 7 VAL B C 1
ATOM 670 O O . VAL B 1 7 ? 2.436 -4.84 -3.582 1 97.81 7 VAL B O 1
ATOM 673 N N . LEU B 1 8 ? 4.496 -3.967 -3.785 1 98.12 8 LEU B N 1
ATOM 674 C CA . LEU B 1 8 ? 4.203 -3.203 -4.992 1 98.12 8 LEU B CA 1
ATOM 675 C C . LEU B 1 8 ? 4.742 -3.916 -6.23 1 98.12 8 LEU B C 1
ATOM 677 O O . LEU B 1 8 ? 5.906 -4.324 -6.258 1 98.12 8 LEU B O 1
ATOM 681 N N . LEU B 1 9 ? 3.91 -4.051 -7.285 1 98.25 9 LEU B N 1
ATOM 682 C CA . LEU B 1 9 ? 4.332 -4.867 -8.414 1 98.25 9 LEU B CA 1
ATOM 683 C C . LEU B 1 9 ? 4.168 -4.105 -9.727 1 98.25 9 LEU B C 1
ATOM 685 O O . LEU B 1 9 ? 3.182 -3.389 -9.914 1 98.25 9 LEU B O 1
ATOM 689 N N . LEU B 1 10 ? 5.129 -4.258 -10.562 1 98.19 10 LEU B N 1
ATOM 690 C CA . LEU B 1 10 ? 4.945 -4.062 -11.992 1 98.19 10 LEU B CA 1
ATOM 691 C C . LEU B 1 10 ? 4.777 -5.398 -12.711 1 98.19 10 LEU B C 1
ATOM 693 O O . LEU B 1 10 ? 5.465 -6.371 -12.383 1 98.19 10 LEU B O 1
ATOM 697 N N . VAL B 1 11 ? 3.883 -5.469 -13.672 1 97.88 11 VAL B N 1
ATOM 698 C CA . VAL B 1 11 ? 3.602 -6.707 -14.398 1 97.88 11 VAL B CA 1
ATOM 699 C C . VAL B 1 11 ? 3.531 -6.426 -15.898 1 97.88 11 VAL B C 1
ATOM 701 O O . VAL B 1 11 ? 3.502 -5.266 -16.312 1 97.88 11 VAL B O 1
ATOM 704 N N . GLN B 1 12 ? 3.617 -7.449 -16.656 1 97.25 12 GLN B N 1
ATOM 705 C CA . GLN B 1 12 ? 3.459 -7.301 -18.094 1 97.25 12 GLN B CA 1
ATOM 706 C C . GLN B 1 12 ? 2.117 -6.664 -18.438 1 97.25 12 GLN B C 1
ATOM 708 O O . GLN B 1 12 ? 1.101 -6.965 -17.812 1 97.25 12 GLN B O 1
ATOM 713 N N . VAL B 1 13 ? 2.166 -5.844 -19.484 1 95.75 13 VAL B N 1
ATOM 714 C CA . VAL B 1 13 ? 0.979 -5.117 -19.922 1 95.75 13 VAL B CA 1
ATOM 715 C C . VAL B 1 13 ? -0.161 -6.098 -20.172 1 95.75 13 VAL B C 1
ATOM 717 O O . VAL B 1 13 ? 0.024 -7.109 -20.859 1 95.75 13 VAL B O 1
ATOM 720 N N . GLY B 1 14 ? -1.339 -5.871 -19.547 1 96.06 14 GLY B N 1
ATOM 721 C CA . GLY B 1 14 ? -2.529 -6.664 -19.797 1 96.06 14 GLY B CA 1
ATOM 722 C C . GLY B 1 14 ? -2.662 -7.859 -18.875 1 96.06 14 GLY B C 1
ATOM 723 O O . GLY B 1 14 ? -3.648 -8.594 -18.953 1 96.06 14 GLY B O 1
ATOM 724 N N . LYS B 1 15 ? -1.772 -7.957 -17.891 1 97.06 15 LYS B N 1
ATOM 725 C CA . LYS B 1 15 ? -1.782 -9.172 -17.078 1 97.06 15 LYS B CA 1
ATOM 726 C C . LYS B 1 15 ? -2.154 -8.852 -15.633 1 97.06 15 LYS B C 1
ATOM 728 O O . LYS B 1 15 ? -2.049 -9.719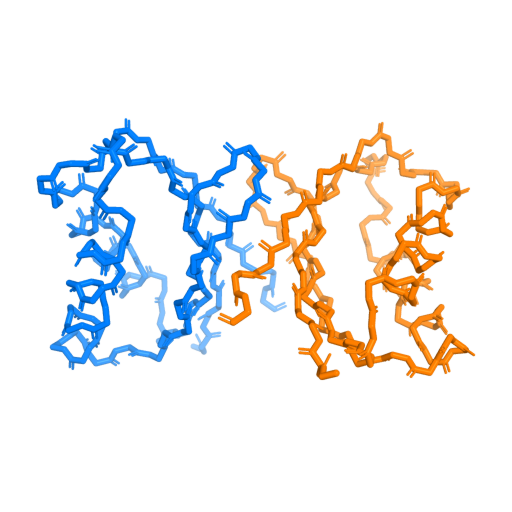 -14.758 1 97.06 15 LYS B O 1
ATOM 733 N N . GLU B 1 16 ? -2.523 -7.656 -15.375 1 97.56 16 GLU B N 1
ATOM 734 C CA . GLU B 1 16 ? -2.734 -7.195 -14.008 1 97.56 16 GLU B CA 1
ATOM 735 C C . GLU B 1 16 ? -3.766 -8.055 -13.289 1 97.56 16 GLU B C 1
ATOM 737 O O . GLU B 1 16 ? -3.525 -8.516 -12.172 1 97.56 16 GLU B O 1
ATOM 742 N N . TYR B 1 17 ? -4.895 -8.336 -13.93 1 97.44 17 TYR B N 1
ATOM 743 C CA . TYR B 1 17 ? -5.984 -9.031 -13.258 1 97.44 17 TYR B CA 1
ATOM 744 C C . TYR B 1 17 ? -5.688 -10.523 -13.133 1 97.44 17 TYR B C 1
ATOM 746 O O . TYR B 1 17 ? -6.023 -11.148 -12.117 1 97.44 17 TYR B O 1
ATOM 754 N N . GLU B 1 18 ? -5.074 -11.031 -14.109 1 97.88 18 GLU B N 1
ATOM 755 C CA . GLU B 1 18 ? -4.664 -12.438 -14.055 1 97.88 18 GLU B CA 1
ATOM 756 C C . GLU B 1 18 ? -3.684 -12.68 -12.914 1 97.88 18 GLU B C 1
ATOM 758 O O . GLU B 1 18 ? -3.859 -13.609 -12.125 1 97.88 18 GLU B O 1
ATOM 763 N N . ILE B 1 19 ? -2.711 -11.875 -12.828 1 98.19 19 ILE B N 1
ATOM 764 C CA . ILE B 1 19 ? -1.673 -12.023 -11.82 1 98.19 19 ILE B CA 1
ATOM 765 C C . ILE B 1 19 ? -2.256 -11.742 -10.438 1 98.19 19 ILE B C 1
ATOM 767 O O . ILE B 1 19 ? -1.923 -12.43 -9.461 1 98.19 19 ILE B O 1
ATOM 771 N N . ALA B 1 20 ? -3.162 -10.742 -10.32 1 98.38 20 ALA B N 1
ATOM 772 C CA . ALA B 1 20 ? -3.846 -10.469 -9.062 1 98.38 20 ALA B CA 1
ATOM 773 C C . ALA B 1 20 ? -4.562 -11.711 -8.547 1 98.38 20 ALA B C 1
ATOM 775 O O . ALA B 1 20 ? -4.492 -12.031 -7.355 1 98.38 20 ALA B O 1
ATOM 776 N N . GLU B 1 21 ? -5.215 -12.398 -9.469 1 98.19 21 GLU B N 1
ATOM 777 C CA . GLU B 1 21 ? -5.926 -13.609 -9.086 1 98.19 21 GLU B CA 1
ATOM 778 C C . GLU B 1 21 ? -4.953 -14.703 -8.648 1 98.19 21 GLU B C 1
ATOM 780 O O . GLU B 1 21 ? -5.215 -15.422 -7.68 1 98.19 21 GLU B O 1
ATOM 785 N N . GLN B 1 22 ? -3.916 -14.797 -9.336 1 98.06 22 GLN B N 1
ATOM 786 C CA . GLN B 1 22 ? -2.898 -15.773 -8.969 1 98.06 22 GLN B CA 1
ATOM 787 C C . GLN B 1 22 ? -2.336 -15.492 -7.578 1 98.06 22 GLN B C 1
ATOM 789 O O . GLN B 1 22 ? -2.055 -16.422 -6.816 1 98.06 22 GLN B O 1
ATOM 794 N N . ILE B 1 23 ? -2.15 -14.266 -7.25 1 98.44 23 ILE B N 1
ATOM 795 C CA . ILE B 1 23 ? -1.621 -13.875 -5.945 1 98.44 23 ILE B CA 1
ATOM 796 C C . ILE B 1 23 ? -2.629 -14.227 -4.855 1 98.44 23 ILE B C 1
ATOM 798 O O . ILE B 1 23 ? -2.25 -14.711 -3.785 1 98.44 23 ILE B O 1
ATOM 802 N N . LYS B 1 24 ? -3.873 -13.984 -5.098 1 98.19 24 LYS B N 1
ATOM 803 C CA . LYS B 1 24 ? -4.914 -14.359 -4.141 1 98.19 24 LYS B CA 1
ATOM 804 C C . LYS B 1 24 ? -4.883 -15.859 -3.848 1 98.19 24 LYS B C 1
ATOM 806 O O . LYS B 1 24 ? -4.988 -16.266 -2.691 1 98.19 24 LYS B O 1
ATOM 811 N N . GLU B 1 25 ? -4.777 -16.562 -4.879 1 97.5 25 GLU B N 1
ATOM 812 C CA . GLU B 1 25 ? -4.711 -18.016 -4.727 1 97.5 25 GLU B CA 1
ATOM 813 C C . GLU B 1 25 ? -3.467 -18.438 -3.951 1 97.5 25 GLU B C 1
ATOM 815 O O . GLU B 1 25 ? -3.531 -19.328 -3.098 1 97.5 25 GLU B O 1
ATOM 820 N N . ALA B 1 26 ? -2.396 -17.828 -4.293 1 97.12 26 ALA B N 1
ATOM 821 C CA . ALA B 1 26 ? -1.146 -18.125 -3.598 1 97.12 26 ALA B CA 1
ATOM 822 C C . ALA B 1 26 ? -1.263 -17.812 -2.105 1 97.12 26 ALA B C 1
ATOM 824 O O . ALA B 1 26 ? -0.717 -18.547 -1.273 1 97.12 26 ALA B O 1
ATOM 825 N N . ALA B 1 27 ? -1.921 -16.688 -1.782 1 97.62 27 ALA B N 1
ATOM 826 C CA . ALA B 1 27 ? -2.117 -16.312 -0.385 1 97.62 27 ALA B CA 1
ATOM 827 C C . ALA B 1 27 ? -2.922 -17.375 0.362 1 97.62 27 ALA B C 1
ATOM 829 O O . ALA B 1 27 ? -2.584 -17.734 1.492 1 97.62 27 ALA B O 1
ATOM 830 N N . LYS B 1 28 ? -3.957 -17.875 -0.281 1 97.06 28 LYS B N 1
ATOM 831 C CA . LYS B 1 28 ? -4.781 -18.938 0.3 1 97.06 28 LYS B CA 1
ATOM 832 C C . LYS B 1 28 ? -3.961 -20.188 0.571 1 97.06 28 LYS B C 1
ATOM 834 O O . LYS B 1 28 ? -4.051 -20.766 1.652 1 97.06 28 LYS B O 1
ATOM 839 N N . LYS B 1 29 ? -3.211 -20.484 -0.387 1 95.56 29 LYS B N 1
ATOM 840 C CA . LYS B 1 29 ? -2.387 -21.688 -0.274 1 95.56 29 LYS B CA 1
ATOM 841 C C . LYS B 1 29 ? -1.333 -21.531 0.818 1 95.56 29 LYS B C 1
ATOM 843 O O . LYS B 1 29 ? -1.036 -22.484 1.544 1 95.56 29 LYS B O 1
ATOM 848 N N . ALA B 1 30 ? -0.787 -20.328 0.903 1 95.19 30 ALA B N 1
ATOM 849 C CA . ALA B 1 30 ? 0.282 -20.047 1.859 1 95.19 30 ALA B CA 1
ATOM 850 C C . ALA B 1 30 ? -0.281 -19.812 3.258 1 95.19 30 ALA B C 1
ATOM 852 O O . ALA B 1 30 ? 0.468 -19.766 4.238 1 95.19 30 ALA B O 1
ATOM 853 N N . GLY B 1 31 ? -1.577 -19.594 3.371 1 95.56 31 GLY B N 1
ATOM 854 C CA . GLY B 1 31 ? -2.215 -19.359 4.656 1 95.56 31 GLY B CA 1
ATOM 855 C C . GLY B 1 31 ? -1.954 -17.969 5.207 1 95.56 31 GLY B C 1
ATOM 856 O O . GLY B 1 31 ? -1.816 -17.797 6.418 1 95.56 31 GLY B O 1
ATOM 857 N N . VAL B 1 32 ? -1.783 -17.047 4.336 1 9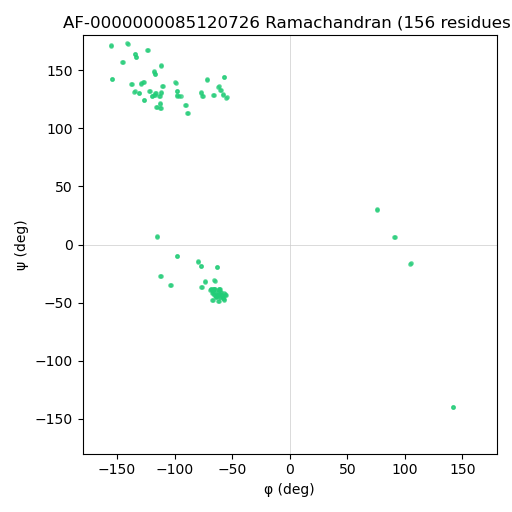5.81 32 VAL B N 1
ATOM 858 C CA . VAL B 1 32 ? -1.574 -15.672 4.781 1 95.81 32 VAL B CA 1
ATOM 859 C C . VAL B 1 32 ? -2.775 -14.812 4.395 1 95.81 32 VAL B C 1
ATOM 861 O O . VAL B 1 32 ? -3.535 -15.172 3.492 1 95.81 32 VAL B O 1
ATOM 864 N N . ASP B 1 33 ? -2.998 -13.758 5.117 1 96.25 33 ASP B N 1
ATOM 865 C CA . ASP B 1 33 ? -4.062 -12.797 4.836 1 96.25 33 ASP B CA 1
ATOM 866 C C . ASP B 1 33 ? -3.574 -11.703 3.891 1 96.25 33 ASP B C 1
ATOM 868 O O . ASP B 1 33 ? -2.691 -10.922 4.242 1 96.25 33 ASP B O 1
ATOM 872 N N . ALA B 1 34 ? -4.172 -11.727 2.668 1 97.69 34 ALA B N 1
ATOM 873 C CA . ALA B 1 34 ? -3.707 -10.75 1.686 1 97.69 34 ALA B CA 1
ATOM 874 C C . ALA B 1 34 ? -4.883 -10.023 1.038 1 97.69 34 ALA B C 1
ATOM 876 O O . ALA B 1 34 ? -5.895 -10.641 0.705 1 97.69 34 ALA B O 1
ATOM 877 N N . GLU B 1 35 ? -4.82 -8.727 1.002 1 97.69 35 GLU B N 1
ATOM 878 C CA . GLU B 1 35 ? -5.66 -7.895 0.145 1 97.69 35 GLU B CA 1
ATOM 879 C C . GLU B 1 35 ? -4.918 -7.496 -1.13 1 97.69 35 GLU B C 1
ATOM 881 O O . GLU B 1 35 ? -3.801 -6.98 -1.07 1 97.69 35 GLU B O 1
ATOM 886 N N . VAL B 1 36 ? -5.566 -7.73 -2.271 1 97.94 36 VAL B N 1
ATOM 887 C CA . VAL B 1 36 ? -4.91 -7.508 -3.559 1 97.94 36 VAL B CA 1
ATOM 888 C C . VAL B 1 36 ? -5.68 -6.457 -4.355 1 97.94 36 VAL B C 1
ATOM 890 O O . VAL B 1 36 ? -6.887 -6.594 -4.57 1 97.94 36 VAL B O 1
ATOM 893 N N . TYR B 1 37 ? -4.93 -5.43 -4.809 1 97.25 37 TYR B N 1
ATOM 894 C CA . TYR B 1 37 ? -5.543 -4.32 -5.535 1 97.25 37 TYR B CA 1
ATOM 895 C C . TYR B 1 37 ? -4.848 -4.09 -6.871 1 97.25 37 TYR B C 1
ATOM 897 O O . TYR B 1 37 ? -3.631 -3.893 -6.918 1 97.25 37 TYR B O 1
ATOM 905 N N . VAL B 1 38 ? -5.637 -4.133 -7.91 1 97.31 38 VAL B N 1
ATOM 906 C CA . VAL B 1 38 ? -5.141 -3.559 -9.156 1 97.31 38 VAL B CA 1
ATOM 907 C C . VAL B 1 38 ? -5.223 -2.035 -9.094 1 97.31 38 VAL B C 1
ATOM 909 O O . VAL B 1 38 ? -6.254 -1.479 -8.703 1 97.31 38 VAL B O 1
ATOM 912 N N . VAL B 1 39 ? -4.102 -1.425 -9.453 1 96.56 39 VAL B N 1
ATOM 913 C CA . VAL B 1 39 ? -4.062 0.022 -9.266 1 96.56 39 VAL B CA 1
ATOM 914 C C . VAL B 1 39 ? -3.51 0.69 -10.523 1 96.56 39 VAL B C 1
ATOM 916 O O . VAL B 1 39 ? -2.914 0.027 -11.375 1 96.56 39 VAL B O 1
ATOM 919 N N . TYR B 1 40 ? -3.834 1.995 -10.539 1 93.19 40 TYR B N 1
ATOM 920 C CA . TYR B 1 40 ? -3.297 2.865 -11.578 1 93.19 40 TYR B CA 1
ATOM 921 C C . TYR B 1 40 ? -2.283 3.846 -11 1 93.19 40 TYR B C 1
ATOM 923 O O . TYR B 1 40 ? -2.518 4.441 -9.945 1 93.19 40 TYR B O 1
ATOM 931 N N . GLY B 1 41 ? -1.205 3.971 -11.742 1 92.38 41 GLY B N 1
ATOM 932 C CA . GLY B 1 41 ? -0.091 4.789 -11.289 1 92.38 41 GLY B CA 1
ATOM 933 C C . GLY B 1 41 ? 1.263 4.191 -11.625 1 92.38 41 GLY B C 1
ATOM 934 O O . GLY B 1 41 ? 1.463 3.67 -12.719 1 92.38 41 GLY B O 1
ATOM 935 N N . GLU B 1 42 ? 2.211 4.32 -10.648 1 94 42 GLU B N 1
ATOM 936 C CA . GLU B 1 42 ? 3.572 3.861 -10.906 1 94 42 GLU B CA 1
ATOM 937 C C . GLU B 1 42 ? 3.672 2.34 -10.812 1 94 42 GLU B C 1
ATOM 939 O O . GLU B 1 42 ? 4.648 1.746 -11.273 1 94 42 GLU B O 1
ATOM 944 N N . TYR B 1 43 ? 2.719 1.784 -10.188 1 97.25 43 TYR B N 1
ATOM 945 C CA . TYR B 1 43 ? 2.658 0.331 -10.07 1 97.25 43 TYR B CA 1
ATOM 946 C C . TYR B 1 43 ? 1.342 -0.205 -10.617 1 97.25 43 TYR B C 1
ATOM 948 O O . TYR B 1 43 ? 0.391 0.554 -10.82 1 97.25 43 TYR B O 1
ATOM 956 N N . ASP B 1 44 ? 1.27 -1.501 -10.805 1 97.88 44 ASP B N 1
ATOM 957 C CA . ASP B 1 44 ? 0.099 -2.137 -11.398 1 97.88 44 ASP B CA 1
ATOM 958 C C . ASP B 1 44 ? -0.754 -2.826 -10.336 1 97.88 44 ASP B C 1
ATOM 960 O O . ASP B 1 44 ? -1.97 -2.953 -10.5 1 97.88 44 ASP B O 1
ATOM 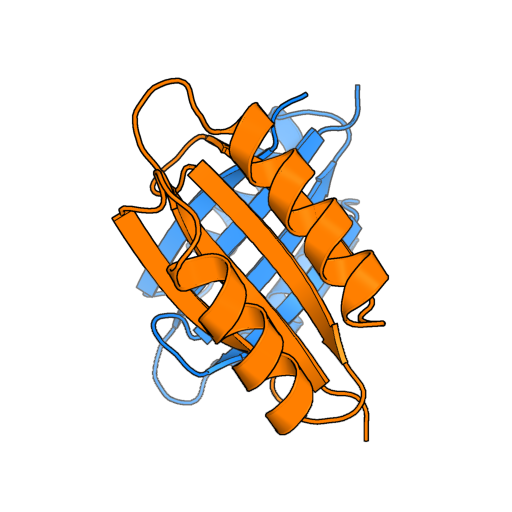964 N N . ILE B 1 45 ? -0.095 -3.371 -9.344 1 98.31 45 ILE B N 1
ATOM 965 C CA . ILE B 1 45 ? -0.763 -4.117 -8.289 1 98.31 45 ILE B CA 1
ATOM 966 C C . ILE B 1 45 ? -0.162 -3.74 -6.934 1 98.31 45 ILE B C 1
ATOM 968 O O . ILE B 1 45 ? 1.056 -3.588 -6.809 1 98.31 45 ILE B O 1
ATOM 972 N N . VAL B 1 46 ? -0.948 -3.57 -5.926 1 98.38 46 VAL B N 1
ATOM 973 C CA . VAL B 1 46 ? -0.54 -3.469 -4.527 1 98.38 46 VAL B CA 1
ATOM 974 C C . VAL B 1 46 ? -1.126 -4.633 -3.732 1 98.38 46 VAL B C 1
ATOM 976 O O . VAL B 1 46 ? -2.32 -4.926 -3.838 1 98.38 46 VAL B O 1
ATOM 979 N N . VAL B 1 47 ? -0.314 -5.293 -2.977 1 98.31 47 VAL B N 1
ATOM 980 C CA . VAL B 1 47 ? -0.751 -6.352 -2.068 1 98.31 47 VAL B CA 1
ATOM 981 C C . VAL B 1 47 ? -0.475 -5.938 -0.625 1 98.31 47 VAL B C 1
ATOM 983 O O . VAL B 1 47 ? 0.661 -5.613 -0.271 1 98.31 47 VAL B O 1
ATOM 986 N N . LYS B 1 48 ? -1.428 -5.82 0.178 1 97.94 48 LYS B N 1
ATOM 987 C CA . LYS B 1 48 ? -1.265 -5.77 1.628 1 97.94 48 LYS B CA 1
ATOM 988 C C . LYS B 1 48 ? -1.341 -7.168 2.238 1 97.94 48 LYS B C 1
ATOM 990 O O . LYS B 1 48 ? -2.371 -7.836 2.143 1 97.94 48 LYS B O 1
ATOM 995 N N . VAL B 1 49 ? -0.311 -7.617 2.914 1 97.44 49 VAL B N 1
ATOM 996 C CA . VAL B 1 49 ? -0.269 -8.984 3.428 1 97.44 49 VAL B CA 1
ATOM 997 C C . VAL B 1 49 ? 0.044 -8.961 4.922 1 97.44 49 VAL B C 1
ATOM 999 O O . VAL B 1 49 ? 0.853 -8.156 5.383 1 97.44 49 VAL B O 1
ATOM 1002 N N . ARG B 1 50 ? -0.608 -9.805 5.652 1 97.12 50 ARG B N 1
ATOM 1003 C CA . ARG B 1 50 ? -0.361 -10.078 7.066 1 97.12 50 ARG B CA 1
ATOM 1004 C C . ARG B 1 50 ? -0.045 -11.555 7.293 1 97.12 50 ARG B C 1
ATOM 1006 O O . ARG B 1 50 ? -0.703 -12.43 6.73 1 97.12 50 ARG B O 1
ATOM 1013 N N . ALA B 1 51 ? 0.96 -11.75 8 1 96.06 51 ALA B N 1
ATOM 1014 C CA . ALA B 1 51 ? 1.396 -13.109 8.312 1 96.06 51 ALA B CA 1
ATOM 1015 C C . ALA B 1 51 ? 1.88 -13.211 9.758 1 96.06 51 ALA B C 1
ATOM 1017 O O . ALA B 1 51 ? 2.014 -12.195 10.445 1 96.06 51 ALA B O 1
ATOM 1018 N N . GLU B 1 52 ? 2.148 -14.406 10.172 1 94.19 52 GLU B N 1
ATOM 1019 C CA . GLU B 1 52 ? 2.525 -14.656 11.562 1 94.19 52 GLU B CA 1
ATOM 1020 C C . GLU B 1 52 ? 3.947 -14.172 11.844 1 94.19 52 GLU B C 1
ATOM 1022 O O . GLU B 1 52 ? 4.273 -13.82 12.977 1 94.19 52 GLU B O 1
ATOM 1027 N N . ASN B 1 53 ? 4.762 -14.266 10.773 1 93 53 ASN B N 1
ATOM 1028 C CA . ASN B 1 53 ? 6.148 -13.844 10.93 1 93 53 ASN B CA 1
ATOM 1029 C C . ASN B 1 53 ? 6.758 -13.422 9.594 1 93 53 ASN B C 1
ATOM 1031 O O . ASN B 1 53 ? 6.133 -13.594 8.539 1 93 53 ASN B O 1
ATOM 1035 N N . LEU B 1 54 ? 7.922 -12.883 9.727 1 93.69 54 LEU B N 1
ATOM 1036 C CA . LEU B 1 54 ? 8.602 -12.352 8.555 1 93.69 54 LEU B CA 1
ATOM 1037 C C . LEU B 1 54 ? 8.961 -13.461 7.574 1 93.69 54 LEU B C 1
ATOM 1039 O O . LEU B 1 54 ? 8.961 -13.25 6.359 1 93.69 54 LEU B O 1
ATOM 1043 N N . SER B 1 55 ? 9.203 -14.609 8.117 1 94.88 55 SER B N 1
ATOM 1044 C CA . SER B 1 55 ? 9.547 -15.727 7.254 1 94.88 55 SER B CA 1
ATOM 1045 C C . SER B 1 55 ? 8.406 -16.078 6.305 1 94.88 55 SER B C 1
ATOM 1047 O O . SER B 1 55 ? 8.633 -16.375 5.129 1 94.88 55 SER B O 1
ATOM 1049 N N . GLN B 1 56 ? 7.223 -16.047 6.781 1 95.19 56 GLN B N 1
ATOM 1050 C CA . GLN B 1 56 ? 6.051 -16.312 5.957 1 95.19 56 GLN B CA 1
ATOM 1051 C C . GLN B 1 56 ? 5.883 -15.25 4.875 1 95.19 56 GLN B C 1
ATOM 1053 O O . GLN B 1 56 ? 5.531 -15.562 3.736 1 95.19 56 GLN B O 1
ATOM 1058 N N . ILE B 1 57 ? 6.172 -14.023 5.266 1 95.38 57 ILE B N 1
ATOM 1059 C CA . ILE B 1 57 ? 6.109 -12.945 4.285 1 95.38 57 ILE B CA 1
ATOM 1060 C C . ILE B 1 57 ? 7.156 -13.172 3.197 1 95.38 57 ILE B C 1
ATOM 1062 O O . ILE B 1 57 ? 6.855 -13.062 2.006 1 95.38 57 ILE B O 1
ATOM 1066 N N . ASP B 1 58 ? 8.32 -13.523 3.65 1 95.12 58 ASP B N 1
ATOM 1067 C CA . ASP B 1 58 ? 9.422 -13.75 2.713 1 95.12 58 ASP B CA 1
ATOM 1068 C C . ASP B 1 58 ? 9.062 -14.844 1.712 1 95.12 58 ASP B C 1
ATOM 1070 O O . ASP B 1 58 ? 9.266 -14.688 0.507 1 95.12 58 ASP B O 1
ATOM 1074 N N . MET B 1 59 ? 8.5 -15.883 2.162 1 95.88 59 MET B N 1
ATOM 1075 C CA . MET B 1 59 ? 8.117 -17 1.301 1 95.88 59 MET B CA 1
ATOM 1076 C C . MET B 1 59 ? 7.031 -16.578 0.317 1 95.88 59 MET B C 1
ATOM 1078 O O . MET B 1 59 ? 7.098 -16.922 -0.867 1 95.88 59 MET B O 1
ATOM 1082 N N . PHE B 1 60 ? 6.125 -15.883 0.82 1 97.44 60 PHE B N 1
ATOM 1083 C CA . PHE B 1 60 ? 5.016 -15.414 -0.003 1 97.44 60 PHE B CA 1
ATOM 1084 C C . PHE B 1 60 ? 5.516 -14.469 -1.091 1 97.44 60 PHE B C 1
ATOM 1086 O O . PHE B 1 60 ? 5.191 -14.641 -2.268 1 97.44 60 PHE B O 1
ATOM 1093 N N . VAL B 1 61 ? 6.379 -13.562 -0.711 1 96.44 61 VAL B N 1
ATOM 1094 C CA . VAL B 1 61 ? 6.895 -12.562 -1.64 1 96.44 61 VAL B CA 1
ATOM 1095 C C . VAL B 1 61 ? 7.793 -13.234 -2.678 1 96.44 61 VAL B C 1
ATOM 1097 O O . VAL B 1 61 ? 7.75 -12.891 -3.861 1 96.44 61 VAL B O 1
ATOM 1100 N N . THR B 1 62 ? 8.562 -14.211 -2.199 1 96.38 62 THR B N 1
ATOM 1101 C CA . THR B 1 62 ? 9.43 -14.953 -3.109 1 96.38 62 THR B CA 1
ATOM 1102 C C . THR B 1 62 ? 8.602 -15.672 -4.172 1 96.38 62 THR B C 1
ATOM 1104 O O . THR B 1 62 ? 8.969 -15.68 -5.352 1 96.38 62 THR B O 1
ATOM 1107 N N . HIS B 1 63 ? 7.508 -16.172 -3.76 1 96.5 63 HIS B N 1
ATOM 1108 C CA . HIS B 1 63 ? 6.617 -16.844 -4.703 1 96.5 63 HIS B CA 1
ATOM 1109 C C . HIS B 1 63 ? 6.039 -15.859 -5.711 1 96.5 63 HIS B C 1
ATOM 1111 O O . HIS B 1 63 ? 6.016 -16.125 -6.914 1 96.5 63 HIS B O 1
ATOM 1117 N N . ILE B 1 64 ? 5.559 -14.789 -5.238 1 96.56 64 ILE B N 1
ATOM 1118 C CA . ILE B 1 64 ? 4.961 -13.766 -6.086 1 96.56 64 ILE B CA 1
ATOM 1119 C C . ILE B 1 64 ? 5.965 -13.312 -7.145 1 96.56 64 ILE B C 1
ATOM 1121 O O . ILE B 1 64 ? 5.609 -13.125 -8.312 1 96.56 64 ILE B O 1
ATOM 1125 N N . ARG B 1 65 ? 7.184 -13.133 -6.754 1 95.88 65 ARG B N 1
ATOM 1126 C CA . ARG B 1 65 ? 8.234 -12.641 -7.645 1 95.88 65 ARG B CA 1
ATOM 1127 C C . ARG B 1 65 ? 8.484 -13.625 -8.789 1 95.88 65 ARG B C 1
ATOM 1129 O O . ARG B 1 65 ? 8.969 -13.234 -9.852 1 95.88 65 ARG B O 1
ATOM 1136 N N . ARG B 1 66 ? 8.062 -14.812 -8.594 1 95.56 66 ARG B N 1
ATOM 1137 C CA . ARG B 1 66 ? 8.375 -15.852 -9.57 1 95.56 66 ARG B CA 1
ATOM 1138 C C . ARG B 1 66 ? 7.207 -16.062 -10.531 1 95.56 66 ARG B C 1
ATOM 1140 O O . ARG B 1 66 ? 7.324 -16.812 -11.5 1 95.56 66 ARG B O 1
ATOM 1147 N N . LEU B 1 67 ? 6.113 -15.469 -10.219 1 97.06 67 LEU B N 1
ATOM 1148 C CA . LEU B 1 67 ? 4.977 -15.609 -11.125 1 97.06 67 LEU B CA 1
ATOM 1149 C C . LEU B 1 67 ? 5.312 -15.062 -12.508 1 97.06 67 LEU B C 1
ATOM 1151 O O . LEU B 1 67 ? 5.848 -13.961 -12.633 1 97.06 67 LEU B O 1
ATOM 1155 N N . PRO B 1 68 ? 4.98 -15.836 -13.562 1 96.69 68 PRO B N 1
ATOM 1156 C CA . PRO B 1 68 ? 5.191 -15.305 -14.906 1 96.69 68 PRO B CA 1
ATOM 1157 C C . PRO B 1 68 ? 4.449 -13.992 -15.148 1 96.69 68 PRO B C 1
ATOM 1159 O O . PRO B 1 68 ? 3.256 -13.891 -14.852 1 96.69 68 PRO B O 1
ATOM 1162 N N . GLY B 1 69 ? 5.18 -12.977 -15.648 1 97.69 69 GLY B N 1
ATOM 1163 C CA . GLY B 1 69 ? 4.559 -11.695 -15.961 1 97.69 69 GLY B CA 1
ATOM 1164 C C . GLY B 1 69 ? 4.867 -10.617 -14.945 1 97.69 69 GLY B C 1
ATOM 1165 O O . GLY B 1 69 ? 4.629 -9.43 -15.195 1 97.69 69 GLY B O 1
ATOM 1166 N N . VAL B 1 70 ? 5.355 -11.07 -13.758 1 97.81 70 VAL B N 1
ATOM 1167 C CA . VAL B 1 70 ? 5.844 -10.086 -12.797 1 97.81 70 VAL B CA 1
ATOM 1168 C C . VAL B 1 70 ? 7.203 -9.555 -13.242 1 97.81 70 VAL B C 1
ATOM 1170 O O . VAL B 1 70 ? 8.125 -10.336 -13.5 1 97.81 70 VAL B O 1
ATOM 1173 N N . THR B 1 71 ? 7.316 -8.273 -13.312 1 97.38 71 THR B N 1
ATOM 1174 C CA . THR B 1 71 ? 8.547 -7.699 -13.852 1 97.38 71 THR B CA 1
ATOM 1175 C C . THR B 1 71 ? 9.328 -6.977 -12.766 1 97.38 71 THR B C 1
ATOM 1177 O O . THR B 1 71 ? 10.547 -6.828 -12.867 1 97.38 71 THR B O 1
ATOM 1180 N N . ARG B 1 72 ? 8.727 -6.48 -11.742 1 95.75 72 ARG B N 1
ATOM 1181 C CA . ARG B 1 72 ? 9.375 -5.797 -10.633 1 95.75 72 ARG B CA 1
ATOM 1182 C C . ARG B 1 72 ? 8.547 -5.902 -9.359 1 95.75 72 ARG B C 1
ATOM 1184 O O . ARG B 1 72 ? 7.312 -5.867 -9.406 1 95.75 72 ARG B O 1
ATOM 1191 N N . THR B 1 73 ? 9.203 -6.055 -8.25 1 95.5 73 THR B N 1
ATOM 1192 C CA . THR B 1 73 ? 8.547 -6.09 -6.945 1 95.5 73 THR B CA 1
ATOM 1193 C C . THR B 1 73 ? 9.297 -5.223 -5.941 1 95.5 73 THR B C 1
ATOM 1195 O O . THR B 1 73 ? 10.531 -5.23 -5.902 1 95.5 73 THR B O 1
ATOM 1198 N N . VAL B 1 74 ? 8.625 -4.414 -5.234 1 95.38 74 VAL B N 1
ATOM 1199 C CA . VAL B 1 74 ? 9.133 -3.68 -4.078 1 95.38 74 VAL B CA 1
ATOM 1200 C C . VAL B 1 74 ? 8.352 -4.086 -2.828 1 95.38 74 VAL B C 1
ATOM 1202 O O . VAL B 1 74 ? 7.121 -4.078 -2.828 1 95.38 74 VAL B O 1
ATOM 1205 N N . THR B 1 75 ? 9.039 -4.457 -1.793 1 95.5 75 THR B N 1
ATOM 1206 C CA . THR B 1 75 ? 8.391 -4.859 -0.549 1 95.5 75 THR B CA 1
ATOM 1207 C C . THR B 1 75 ? 8.672 -3.85 0.559 1 95.5 75 THR B C 1
ATOM 1209 O O . THR B 1 75 ? 9.82 -3.453 0.762 1 95.5 75 THR B O 1
ATOM 1212 N N . LEU B 1 76 ? 7.559 -3.412 1.161 1 96 76 LEU B N 1
ATOM 1213 C CA . LEU B 1 76 ? 7.629 -2.529 2.32 1 96 76 LEU B CA 1
ATOM 1214 C C . LEU B 1 76 ? 7.133 -3.24 3.576 1 96 76 LEU B C 1
ATOM 1216 O O . LEU B 1 76 ? 5.992 -3.699 3.623 1 96 76 LEU B O 1
ATOM 1220 N N . ILE B 1 77 ? 7.961 -3.352 4.582 1 95.5 77 ILE B N 1
ATOM 1221 C CA . ILE B 1 77 ? 7.59 -4.031 5.82 1 95.5 77 ILE B CA 1
ATOM 1222 C C . ILE B 1 77 ? 7.086 -3.012 6.84 1 95.5 77 ILE B C 1
ATOM 1224 O O . ILE B 1 77 ? 7.707 -1.964 7.039 1 95.5 77 ILE B O 1
ATOM 1228 N N . SER B 1 78 ? 5.934 -3.316 7.34 1 94.12 78 SER B N 1
ATOM 1229 C CA . SER B 1 78 ? 5.344 -2.402 8.312 1 94.12 78 SER B CA 1
ATOM 1230 C C . SER B 1 78 ? 6.078 -2.463 9.648 1 94.12 78 SER B C 1
ATOM 1232 O O . SER B 1 78 ? 6.523 -3.531 10.07 1 94.12 78 SER B O 1
ATOM 1234 N N . SER B 1 79 ? 6.18 -1.36 10.188 1 79.06 79 SER B N 1
ATOM 1235 C CA . SER B 1 79 ? 6.816 -1.299 11.5 1 79.06 79 SER B CA 1
ATOM 1236 C C . SER B 1 79 ? 5.984 -2.023 12.555 1 79.06 79 SER B C 1
ATOM 1238 O O . SER B 1 79 ? 4.758 -2.088 12.445 1 79.06 79 SER B O 1
ATOM 1240 N N . ALA B 1 80 ? 6.637 -2.953 13.328 1 63.78 80 ALA B N 1
ATOM 1241 C CA . ALA B 1 80 ? 6.031 -3.738 14.406 1 63.78 80 ALA B CA 1
ATOM 1242 C C . ALA B 1 80 ? 5.191 -2.855 15.32 1 63.78 80 ALA B C 1
ATOM 1244 O O . ALA B 1 80 ? 5.43 -1.649 15.422 1 63.78 80 ALA B O 1
#